Protein AF-A0A093CVS7-F1 (afdb_monomer)

Mean predicted aligned error: 3.63 Å

Organism: Tauraco erythrolophus (NCBI:txid121530)

Sequence (49 aa):
PMVQQIRQDCAEPFAAFEQCLKENEAAVLNCSDRVDAFLRCAERVKLSA

Radius of gyration: 11.65 Å; Cα contacts (8 Å, |Δi|>4): 34; chains: 1; bounding box: 26×14×31 Å

InterPro domains:
  IPR010625 CHCH [PF06747] (10-44)
  IPR052848 Coiled-coil-helix-coiled-coil-helix domain-containing protein [PTHR47106] (1-48)

pLDDT: mean 90.14, std 5.6, range [62.59, 94.81]

Solvent-accessible surface area (backbone atoms only — not comparable to full-atom values): 2726 Å² total; per-residue (Å²): 110,73,72,58,51,34,54,63,79,25,37,65,37,44,51,52,26,54,53,41,36,74,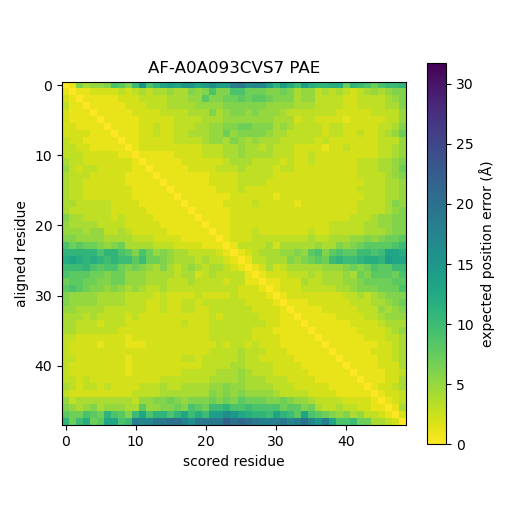76,27,73,94,45,57,76,81,31,46,70,32,51,50,51,25,50,56,42,40,50,51,50,60,74,74,105

Structure (mmCIF, N/CA/C/O backbone):
data_AF-A0A093CVS7-F1
#
_entry.id   AF-A0A093CVS7-F1
#
loop_
_atom_site.group_PDB
_atom_site.id
_atom_site.type_symbol
_atom_site.label_atom_id
_atom_site.label_alt_id
_atom_site.label_comp_id
_atom_site.label_asym_id
_atom_site.label_entity_id
_atom_site.label_seq_id
_atom_site.pdbx_PDB_ins_code
_atom_site.Cartn_x
_atom_site.Cartn_y
_atom_site.Cartn_z
_atom_site.occupancy
_atom_site.B_iso_or_equiv
_atom_site.auth_seq_id
_atom_site.auth_comp_id
_atom_site.auth_asym_id
_atom_site.auth_atom_id
_atom_site.pdbx_PDB_model_num
ATOM 1 N N . PRO A 1 1 ? -2.392 6.893 18.856 1.00 84.62 1 PRO A N 1
ATOM 2 C CA . PRO A 1 1 ? -2.661 7.759 17.679 1.00 84.62 1 PRO A CA 1
ATOM 3 C C . PRO A 1 1 ? -3.064 6.911 16.468 1.00 84.62 1 PRO A C 1
ATOM 5 O O . PRO A 1 1 ? -2.414 5.902 16.218 1.00 84.62 1 PRO A O 1
ATOM 8 N N . MET A 1 2 ? -4.092 7.315 15.720 1.00 83.25 2 MET A N 1
ATOM 9 C CA . MET A 1 2 ? -4.671 6.526 14.615 1.00 83.25 2 MET A CA 1
ATOM 10 C C . MET A 1 2 ? -3.637 6.099 13.552 1.00 83.25 2 MET A C 1
ATOM 12 O O . MET A 1 2 ? -3.662 4.976 13.065 1.00 83.25 2 MET A O 1
ATOM 16 N N . VAL A 1 3 ? -2.645 6.954 13.266 1.00 87.38 3 VAL A N 1
ATOM 17 C CA . VAL A 1 3 ? -1.529 6.652 12.343 1.00 87.38 3 VAL A CA 1
ATOM 18 C C . VAL A 1 3 ? -0.705 5.438 12.795 1.00 87.38 3 VAL A C 1
ATOM 20 O O . VAL A 1 3 ? -0.198 4.687 11.967 1.00 87.38 3 VAL A O 1
ATOM 23 N N . GLN A 1 4 ? -0.567 5.231 14.105 1.00 88.94 4 GLN A N 1
ATOM 24 C CA . GLN A 1 4 ? 0.204 4.127 14.679 1.00 88.94 4 GLN A CA 1
ATOM 25 C C . GLN A 1 4 ? -0.539 2.791 14.540 1.00 88.94 4 GLN A C 1
ATOM 27 O O . GLN A 1 4 ? 0.093 1.799 14.195 1.00 88.94 4 GLN A O 1
ATOM 32 N N . GLN A 1 5 ? -1.866 2.790 14.717 1.00 89.12 5 GLN A N 1
ATOM 33 C CA . GLN A 1 5 ? -2.712 1.616 14.467 1.00 89.12 5 GLN A CA 1
ATOM 34 C C . GLN A 1 5 ? -2.712 1.232 12.992 1.00 89.12 5 GLN A C 1
ATOM 36 O O . GLN A 1 5 ? -2.448 0.084 12.675 1.00 89.12 5 GLN A O 1
ATOM 41 N N . ILE A 1 6 ? -2.885 2.194 12.078 1.00 91.50 6 ILE A N 1
ATOM 42 C CA . ILE A 1 6 ? -2.822 1.916 10.632 1.00 91.50 6 ILE A CA 1
ATOM 43 C C . ILE A 1 6 ? -1.474 1.281 10.263 1.00 91.50 6 ILE A C 1
ATOM 45 O O . ILE A 1 6 ? -1.424 0.320 9.503 1.00 91.50 6 ILE A O 1
ATOM 49 N N . ARG A 1 7 ? -0.370 1.786 10.825 1.00 88.88 7 ARG A N 1
ATOM 50 C CA . ARG A 1 7 ? 0.966 1.223 10.583 1.00 88.88 7 ARG A CA 1
ATOM 51 C C . ARG A 1 7 ? 1.142 -0.199 11.109 1.00 88.88 7 ARG A C 1
ATOM 53 O O . ARG A 1 7 ? 1.934 -0.925 10.525 1.00 88.88 7 ARG A O 1
ATOM 60 N N . GLN A 1 8 ? 0.471 -0.576 12.194 1.00 90.31 8 GLN A N 1
ATOM 61 C CA . GLN A 1 8 ? 0.543 -1.932 12.744 1.00 90.31 8 GLN A CA 1
ATOM 62 C C . GLN A 1 8 ? -0.408 -2.881 12.011 1.00 90.31 8 GLN A C 1
ATOM 64 O O . GLN A 1 8 ? 0.027 -3.916 11.514 1.00 90.31 8 GLN A O 1
ATOM 69 N N . ASP A 1 9 ? -1.674 -2.495 11.876 1.00 91.19 9 ASP A N 1
ATOM 70 C CA . ASP A 1 9 ? -2.739 -3.346 11.339 1.00 91.19 9 ASP A CA 1
ATOM 71 C C . ASP A 1 9 ? -2.654 -3.500 9.813 1.00 91.19 9 ASP A C 1
ATOM 73 O O . ASP A 1 9 ? -3.086 -4.508 9.259 1.00 91.19 9 ASP A O 1
ATOM 77 N N . CYS A 1 10 ? -2.069 -2.518 9.120 1.00 94.50 10 CYS A N 1
ATOM 78 C CA . CYS A 1 10 ? -1.930 -2.501 7.663 1.00 94.50 10 CYS A CA 1
ATOM 79 C C . CYS A 1 10 ? -0.471 -2.632 7.203 1.00 94.50 10 CYS A C 1
ATOM 81 O O . CYS A 1 10 ? -0.144 -2.250 6.077 1.00 94.50 10 CYS A O 1
ATOM 83 N N . ALA A 1 11 ? 0.412 -3.166 8.054 1.00 94.06 11 ALA A N 1
ATOM 84 C CA . ALA A 1 11 ? 1.835 -3.309 7.742 1.00 94.06 11 ALA A CA 1
ATOM 85 C C . ALA A 1 11 ? 2.085 -4.227 6.534 1.00 94.06 11 ALA A C 1
ATOM 87 O O . ALA A 1 11 ? 2.937 -3.939 5.700 1.00 94.06 11 ALA A O 1
ATOM 88 N N . GLU A 1 12 ? 1.323 -5.316 6.420 1.00 93.00 12 GLU A N 1
ATOM 89 C CA . GLU A 1 12 ? 1.500 -6.326 5.372 1.00 93.00 12 GLU A CA 1
ATOM 90 C C . GLU A 1 12 ? 1.278 -5.778 3.944 1.00 93.00 12 GLU A C 1
ATOM 92 O O . GLU A 1 12 ? 2.198 -5.878 3.127 1.00 93.00 12 GLU A O 1
ATOM 97 N N . PRO A 1 13 ? 0.134 -5.141 3.606 1.00 92.06 13 PRO A N 1
ATOM 98 C CA . PRO A 1 13 ? -0.064 -4.583 2.267 1.00 92.06 13 PRO A CA 1
ATOM 99 C C . PRO A 1 13 ? 0.921 -3.451 1.948 1.00 92.06 13 PRO A C 1
ATOM 101 O O . PRO A 1 13 ? 1.321 -3.299 0.793 1.00 92.06 13 PRO A 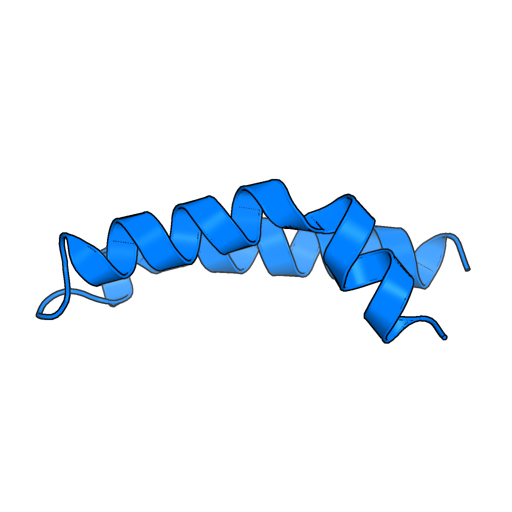O 1
ATOM 104 N N . PHE A 1 14 ? 1.361 -2.697 2.961 1.00 91.56 14 PHE A N 1
ATOM 105 C CA . PHE A 1 14 ? 2.384 -1.6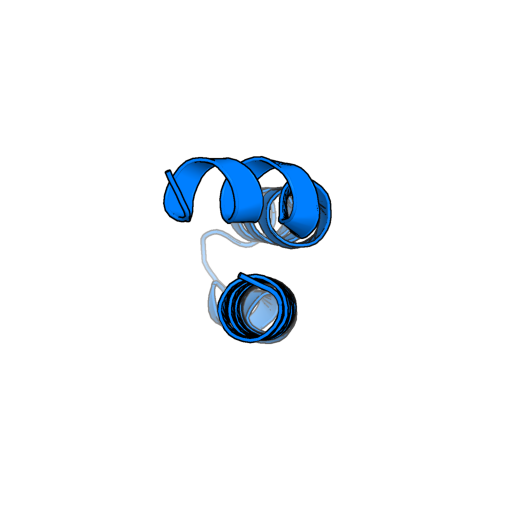69 2.786 1.00 91.56 14 PHE A CA 1
ATOM 106 C C . PHE A 1 14 ? 3.752 -2.275 2.439 1.00 91.56 14 PHE A C 1
ATOM 108 O O . PHE A 1 14 ? 4.363 -1.883 1.448 1.00 91.56 14 PHE A O 1
ATOM 115 N N . ALA A 1 15 ? 4.193 -3.295 3.179 1.00 94.00 15 ALA A N 1
ATOM 116 C CA . ALA A 1 15 ? 5.442 -4.001 2.896 1.00 94.00 15 ALA A CA 1
ATOM 117 C C . ALA A 1 15 ? 5.420 -4.669 1.510 1.00 94.00 15 ALA A C 1
ATOM 119 O O . ALA A 1 15 ? 6.409 -4.634 0.779 1.00 94.00 15 ALA A O 1
ATOM 120 N N . ALA A 1 16 ? 4.277 -5.231 1.107 1.00 93.44 16 ALA A N 1
ATOM 121 C CA . ALA A 1 16 ? 4.109 -5.796 -0.227 1.00 93.44 16 ALA A CA 1
ATOM 122 C C . ALA A 1 16 ? 4.218 -4.726 -1.329 1.00 93.44 16 ALA A C 1
ATOM 124 O O . ALA A 1 16 ? 4.772 -4.993 -2.399 1.00 93.44 16 ALA A O 1
ATOM 125 N N . PHE A 1 17 ? 3.690 -3.523 -1.089 1.00 93.50 17 PHE A N 1
ATOM 126 C CA . PHE A 1 17 ? 3.843 -2.387 -1.997 1.00 93.50 17 PHE A CA 1
ATOM 127 C C . PHE A 1 17 ? 5.314 -1.971 -2.129 1.00 93.50 17 PHE A C 1
ATOM 129 O O . PHE A 1 17 ? 5.804 -1.857 -3.251 1.00 93.50 17 PHE A O 1
ATOM 136 N N . GLU A 1 18 ? 6.041 -1.840 -1.016 1.00 93.06 18 GLU A N 1
ATOM 137 C CA . GLU A 1 18 ? 7.476 -1.517 -1.026 1.00 93.06 18 GLU A CA 1
ATOM 138 C C . GLU A 1 18 ? 8.312 -2.583 -1.750 1.00 93.06 18 GLU A C 1
ATOM 140 O O . GLU A 1 18 ? 9.178 -2.252 -2.560 1.00 93.06 18 GLU A O 1
ATOM 145 N N . GLN A 1 19 ? 8.018 -3.865 -1.517 1.00 94.19 19 GLN A N 1
ATOM 146 C CA . GLN A 1 19 ? 8.655 -4.980 -2.221 1.00 94.19 19 GLN A CA 1
ATOM 147 C C . GLN A 1 19 ? 8.429 -4.875 -3.737 1.00 94.19 19 GLN A C 1
ATOM 149 O O . GLN A 1 19 ? 9.380 -4.953 -4.512 1.00 94.19 19 GLN A O 1
ATOM 154 N N . CYS A 1 20 ? 7.187 -4.624 -4.157 1.00 93.94 20 CYS A N 1
ATOM 155 C CA . CYS A 1 20 ? 6.843 -4.473 -5.567 1.00 93.94 20 CYS A CA 1
ATOM 156 C C . CYS A 1 20 ? 7.566 -3.293 -6.216 1.00 93.94 20 CYS A C 1
ATOM 158 O O . CYS A 1 20 ? 8.078 -3.437 -7.325 1.00 93.94 20 CYS A O 1
ATOM 160 N N . LEU A 1 21 ? 7.648 -2.153 -5.521 1.00 93.25 21 LEU A N 1
ATOM 161 C CA . LEU A 1 21 ? 8.387 -0.985 -5.993 1.00 93.25 21 LEU A CA 1
ATOM 162 C C . LEU A 1 21 ? 9.864 -1.301 -6.195 1.00 93.25 21 LEU A C 1
ATOM 164 O O . LEU A 1 21 ? 10.418 -0.938 -7.225 1.00 93.25 21 LEU A O 1
ATOM 168 N N . LYS A 1 22 ? 10.481 -2.013 -5.249 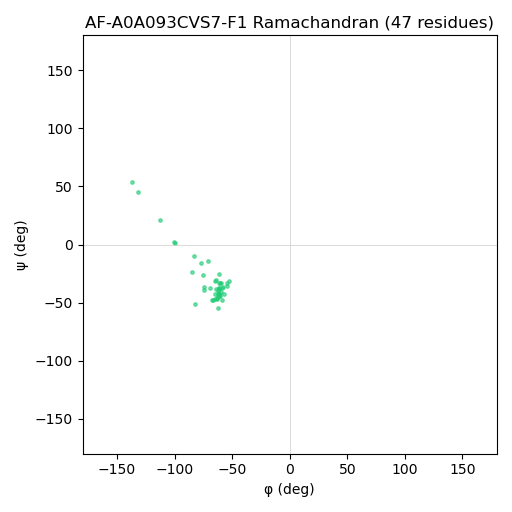1.00 93.62 22 LYS A N 1
ATOM 169 C CA . LYS A 1 22 ? 11.889 -2.413 -5.335 1.00 93.62 22 LYS A CA 1
ATOM 170 C C . LYS A 1 22 ? 12.172 -3.305 -6.548 1.00 93.62 22 LYS A C 1
ATOM 172 O O . LYS A 1 22 ? 13.257 -3.257 -7.112 1.00 93.62 22 LYS A O 1
ATOM 177 N N . GLU A 1 23 ? 11.204 -4.126 -6.943 1.00 92.69 23 GLU A N 1
ATOM 178 C CA . GLU A 1 23 ? 11.308 -4.992 -8.124 1.00 92.69 23 GLU A CA 1
ATOM 179 C C . GLU A 1 23 ? 10.916 -4.272 -9.428 1.00 92.69 23 GLU A C 1
ATOM 181 O O . GLU A 1 23 ? 11.354 -4.667 -10.506 1.00 92.69 23 GLU A O 1
ATOM 186 N N . ASN A 1 24 ? 10.104 -3.212 -9.343 1.00 91.12 24 ASN A N 1
ATOM 187 C CA . ASN A 1 24 ? 9.473 -2.539 -10.480 1.00 91.12 24 ASN A CA 1
ATOM 188 C C . ASN A 1 24 ? 9.650 -1.011 -10.419 1.00 91.12 24 ASN A C 1
ATOM 190 O O . ASN A 1 24 ? 8.700 -0.272 -10.678 1.00 91.12 24 ASN A O 1
ATOM 194 N N . GLU A 1 25 ? 10.853 -0.512 -10.112 1.00 82.31 25 GLU A N 1
ATOM 195 C CA . GLU A 1 25 ? 11.115 0.938 -9.982 1.00 82.31 25 GLU A CA 1
ATOM 196 C C . GLU A 1 25 ? 10.704 1.731 -11.237 1.00 82.31 25 GLU A C 1
ATOM 198 O O . GLU A 1 25 ? 10.208 2.852 -11.140 1.00 82.31 25 GLU A O 1
ATOM 203 N N . ALA A 1 26 ? 10.834 1.129 -12.425 1.00 87.94 26 ALA A N 1
ATOM 204 C CA . ALA A 1 26 ? 10.430 1.730 -13.699 1.00 87.94 26 ALA A CA 1
ATOM 205 C C . ALA A 1 26 ? 8.929 1.576 -14.028 1.00 87.94 26 ALA A C 1
ATOM 207 O O . ALA A 1 26 ? 8.446 2.174 -14.989 1.00 87.94 26 ALA A O 1
ATOM 208 N N . ALA A 1 27 ? 8.187 0.770 -13.263 1.00 88.69 27 ALA A N 1
ATOM 209 C CA . ALA A 1 27 ? 6.796 0.4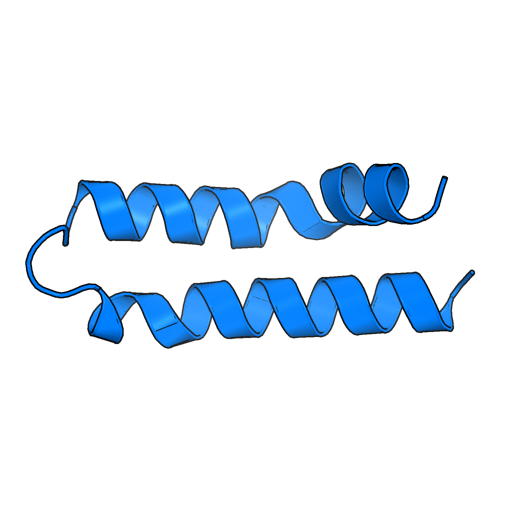07 -13.528 1.00 88.69 27 ALA A CA 1
ATOM 210 C C . ALA A 1 27 ? 5.947 0.444 -12.246 1.00 88.69 27 ALA A C 1
ATOM 212 O O . 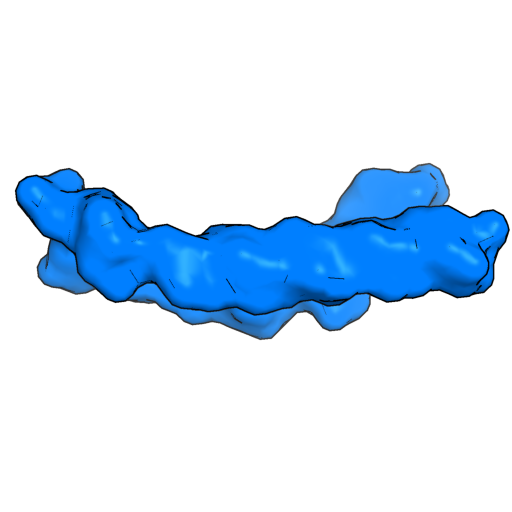ALA A 1 27 ? 5.242 -0.506 -11.912 1.00 88.69 27 ALA A O 1
ATOM 213 N N . VAL A 1 28 ? 5.974 1.584 -11.550 1.00 85.81 28 VAL A N 1
ATOM 214 C CA . VAL A 1 28 ? 5.219 1.836 -10.307 1.00 85.81 28 VAL A CA 1
ATOM 215 C C . VAL A 1 28 ? 3.716 1.547 -10.444 1.00 85.81 28 VAL A C 1
ATOM 217 O O . VAL A 1 28 ? 3.080 1.106 -9.488 1.00 85.81 28 VAL A O 1
ATOM 220 N N . LEU A 1 29 ? 3.148 1.739 -11.640 1.00 89.50 29 LEU A N 1
ATOM 221 C CA . LEU A 1 29 ? 1.740 1.443 -11.937 1.00 89.50 29 LEU A CA 1
ATOM 222 C C . LEU A 1 29 ? 1.384 -0.044 -11.754 1.00 89.50 29 LEU A C 1
ATOM 224 O O . LEU A 1 29 ? 0.244 -0.357 -11.428 1.00 89.50 29 LEU A O 1
ATOM 228 N N . ASN A 1 30 ? 2.347 -0.961 -11.877 1.00 89.06 30 ASN A N 1
ATOM 229 C CA . ASN A 1 30 ? 2.117 -2.391 -11.632 1.00 89.06 30 ASN A CA 1
ATOM 230 C C . ASN A 1 30 ? 1.900 -2.704 -10.142 1.00 89.06 30 ASN A C 1
ATOM 232 O O . ASN A 1 30 ? 1.451 -3.793 -9.793 1.00 89.06 30 ASN A O 1
ATOM 236 N N . CYS A 1 31 ? 2.226 -1.764 -9.253 1.00 92.81 31 CYS A N 1
ATOM 237 C CA . CYS A 1 31 ? 2.098 -1.921 -7.809 1.00 92.81 31 CYS A CA 1
ATOM 238 C C . CYS A 1 31 ? 0.830 -1.259 -7.247 1.00 92.81 31 CYS A C 1
ATOM 240 O O . CYS A 1 31 ? 0.603 -1.317 -6.035 1.00 92.81 31 CYS A O 1
ATOM 242 N N . SER A 1 32 ? -0.004 -0.648 -8.098 1.00 91.69 32 SER A N 1
ATOM 243 C CA . SER A 1 32 ? -1.201 0.094 -7.683 1.00 91.69 32 SER A CA 1
ATOM 244 C C . SER A 1 32 ? -2.191 -0.752 -6.877 1.00 91.69 32 SER A C 1
ATOM 246 O O . SER A 1 32 ? -2.726 -0.263 -5.887 1.00 91.69 32 SER A O 1
ATOM 248 N N . ASP A 1 33 ? -2.363 -2.037 -7.197 1.00 92.75 33 ASP A N 1
ATOM 249 C CA . ASP A 1 33 ? -3.253 -2.926 -6.433 1.00 92.75 33 ASP A CA 1
ATOM 250 C C . ASP A 1 33 ? -2.815 -3.091 -4.967 1.00 92.75 33 ASP A C 1
ATOM 252 O O . ASP A 1 33 ? -3.640 -3.217 -4.059 1.00 92.75 33 ASP A O 1
ATOM 256 N N . ARG A 1 34 ? -1.501 -3.052 -4.705 1.00 90.88 34 ARG A N 1
ATOM 257 C CA . ARG A 1 34 ? -0.947 -3.202 -3.350 1.00 90.88 34 ARG A CA 1
ATOM 258 C C . ARG A 1 34 ? -1.157 -1.941 -2.516 1.00 90.88 34 ARG A C 1
ATOM 260 O O . ARG A 1 34 ? -1.465 -2.038 -1.329 1.00 90.88 34 ARG A O 1
ATOM 267 N N . VAL A 1 35 ? -1.051 -0.766 -3.142 1.00 91.00 35 VAL A N 1
ATOM 268 C CA . VAL A 1 35 ? -1.360 0.503 -2.471 1.00 91.00 35 VAL A CA 1
ATOM 269 C C . VAL A 1 35 ? -2.861 0.627 -2.194 1.00 91.00 35 VAL A C 1
ATOM 271 O O . VAL A 1 35 ? -3.241 1.072 -1.113 1.00 91.00 35 VAL A O 1
ATOM 274 N N . ASP A 1 36 ? -3.718 0.159 -3.107 1.00 94.75 36 ASP A N 1
ATOM 275 C CA . ASP A 1 36 ? -5.171 0.130 -2.906 1.00 94.75 36 ASP A CA 1
ATOM 276 C C . ASP A 1 36 ? -5.555 -0.779 -1.725 1.00 94.75 36 ASP A C 1
ATOM 278 O O . ASP A 1 36 ? -6.343 -0.393 -0.858 1.00 94.75 36 ASP A O 1
ATOM 282 N N . ALA A 1 37 ? -4.915 -1.948 -1.605 1.00 93.94 37 ALA A N 1
ATOM 283 C CA . ALA A 1 37 ? -5.093 -2.838 -0.457 1.00 93.94 37 ALA A CA 1
ATOM 284 C C . ALA A 1 37 ? -4.707 -2.171 0.879 1.00 93.94 37 ALA A C 1
ATOM 286 O O . ALA A 1 37 ? -5.422 -2.326 1.877 1.00 93.94 37 ALA A O 1
ATOM 287 N N . PHE A 1 38 ? -3.617 -1.395 0.900 1.00 94.56 38 PHE A N 1
ATOM 288 C CA . PHE A 1 38 ? -3.220 -0.615 2.074 1.00 94.56 38 PHE A CA 1
ATOM 289 C C . PHE A 1 38 ? -4.267 0.450 2.427 1.00 94.56 38 PHE A C 1
ATOM 291 O O . PHE A 1 38 ? -4.669 0.551 3.588 1.00 94.56 38 PHE A O 1
ATOM 298 N N . LEU A 1 39 ? -4.763 1.196 1.435 1.00 93.81 39 LEU A N 1
ATOM 299 C CA . LEU A 1 39 ? -5.775 2.237 1.638 1.00 93.81 39 LEU A CA 1
ATOM 300 C C . LEU A 1 39 ? -7.086 1.666 2.193 1.00 93.81 39 LEU A C 1
ATOM 302 O O . LEU A 1 39 ? -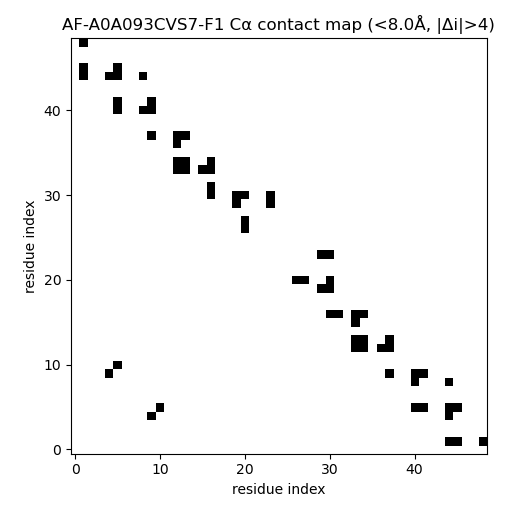7.612 2.199 3.170 1.00 93.81 39 LEU A O 1
ATOM 306 N N . ARG A 1 40 ? -7.566 0.536 1.659 1.00 94.81 40 ARG A N 1
ATOM 307 C CA . ARG A 1 40 ? -8.759 -0.156 2.188 1.00 94.81 40 ARG A CA 1
ATOM 308 C C . ARG A 1 40 ? -8.574 -0.612 3.632 1.00 94.81 40 ARG A C 1
ATOM 310 O O . ARG A 1 40 ? -9.517 -0.591 4.421 1.00 94.81 40 ARG A O 1
ATOM 317 N N . CYS A 1 41 ? -7.371 -1.056 3.988 1.00 93.88 41 CYS A N 1
ATOM 318 C CA . CYS A 1 41 ? -7.067 -1.408 5.368 1.00 93.88 41 CYS A CA 1
ATOM 319 C C . CYS A 1 41 ? -7.092 -0.170 6.276 1.00 93.88 41 CYS A C 1
ATOM 321 O O . CYS A 1 41 ? -7.771 -0.183 7.303 1.00 93.88 41 CYS A O 1
ATOM 323 N N . ALA A 1 42 ? -6.434 0.918 5.868 1.00 93.94 42 ALA A N 1
ATOM 324 C CA . ALA A 1 42 ? -6.417 2.168 6.621 1.00 93.94 42 ALA A CA 1
ATOM 325 C C . ALA A 1 42 ? -7.830 2.740 6.829 1.00 93.94 42 ALA A C 1
ATOM 327 O O . ALA A 1 42 ? -8.140 3.252 7.906 1.00 93.94 42 ALA A O 1
ATOM 328 N N . GLU A 1 43 ? -8.702 2.611 5.827 1.00 93.44 43 GLU A N 1
ATOM 329 C CA . GLU A 1 43 ? -10.107 3.009 5.916 1.00 93.44 43 GLU A CA 1
ATOM 330 C C . GLU A 1 43 ? -10.880 2.172 6.946 1.00 93.44 43 GLU A C 1
ATOM 332 O O . GLU A 1 43 ? -11.600 2.733 7.770 1.00 93.44 43 GLU A O 1
ATOM 337 N N . ARG A 1 44 ? -10.666 0.849 6.994 1.00 91.31 44 ARG A N 1
ATOM 338 C CA . ARG A 1 44 ? -11.258 -0.015 8.034 1.00 91.31 44 ARG A CA 1
ATOM 339 C C . ARG A 1 44 ? -10.792 0.347 9.440 1.00 91.31 44 ARG A C 1
ATOM 341 O O . ARG A 1 44 ? -11.621 0.429 10.343 1.00 91.31 44 ARG A O 1
ATOM 348 N N . VAL A 1 45 ? -9.493 0.586 9.625 1.00 89.81 45 VAL A N 1
ATOM 349 C CA . VAL A 1 45 ? -8.937 1.014 10.921 1.00 89.81 45 VAL A CA 1
ATOM 350 C C . VAL A 1 45 ? -9.546 2.350 11.347 1.00 89.81 45 VAL A C 1
ATOM 352 O O . VAL A 1 45 ? -9.959 2.496 12.492 1.00 89.81 45 VAL A O 1
ATOM 355 N N . LYS A 1 46 ? -9.686 3.301 10.414 1.00 85.25 46 LYS A N 1
ATOM 356 C CA . LYS A 1 46 ? -10.336 4.596 10.664 1.00 85.25 46 LYS A CA 1
ATOM 357 C C . LYS A 1 46 ? -11.806 4.455 11.079 1.00 85.25 46 LYS A C 1
ATOM 359 O O . LYS A 1 46 ? -12.265 5.234 11.903 1.00 85.25 46 LYS A O 1
ATOM 364 N N . LEU A 1 47 ? -12.540 3.501 10.504 1.00 84.50 47 LEU A N 1
ATOM 365 C CA . LEU A 1 47 ? -13.952 3.243 10.829 1.00 84.50 47 LEU A CA 1
ATOM 366 C C . 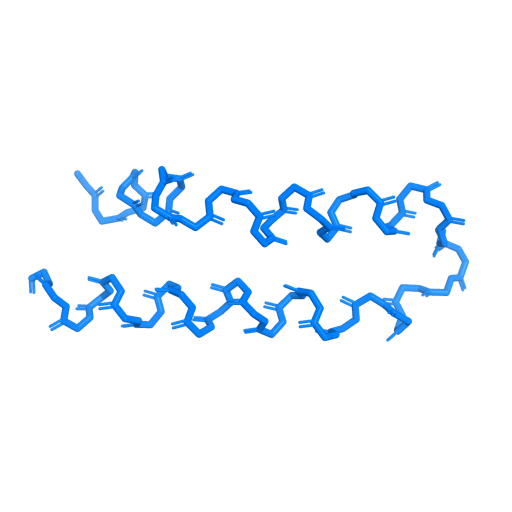LEU A 1 47 ? -14.150 2.475 12.146 1.00 84.50 47 LEU A C 1
ATOM 368 O O . LEU A 1 47 ? -15.263 2.439 12.660 1.00 84.50 47 LEU A O 1
ATOM 372 N N . SER A 1 48 ? -13.093 1.851 12.668 1.00 74.75 48 SER A N 1
ATOM 373 C CA . SER A 1 48 ? -13.127 1.027 13.884 1.00 74.75 48 SER A CA 1
ATOM 374 C C . SER A 1 48 ? -12.598 1.765 15.125 1.00 74.75 48 SER A C 1
ATOM 376 O O . SER A 1 48 ? -12.488 1.151 16.187 1.00 74.75 48 SER A O 1
ATOM 378 N N . ALA A 1 49 ? -12.231 3.043 14.976 1.00 62.59 49 ALA A N 1
ATOM 379 C CA . ALA A 1 49 ? -11.586 3.892 15.979 1.00 62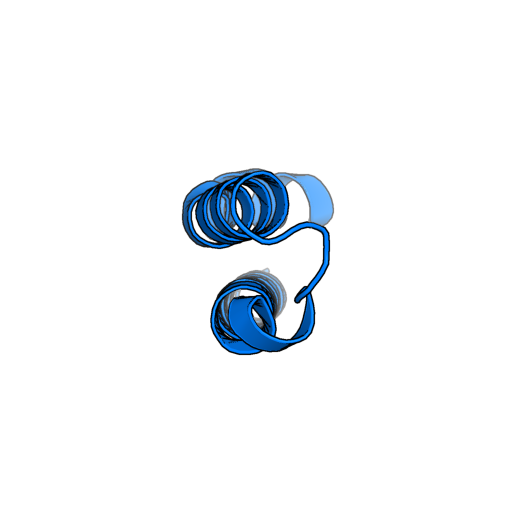.59 49 ALA A CA 1
ATOM 380 C C . ALA A 1 49 ? -12.529 4.949 16.570 1.00 62.59 49 ALA A C 1
ATOM 382 O O . ALA A 1 49 ? -13.455 5.395 15.854 1.00 62.59 49 ALA A O 1
#

Foldseek 3Di:
DLVVVLCVQLVVLVVVLVVVCVVCVVCSVVSVVSVVSSVVRSVVSVVVD

Secondary structure (DSSP, 8-state):
-HHHHHHHHTHHHHHHHHHHHHH-TT-GGGGHHHHHHHHHHHHHHHHT-